Protein AF-A0A0N5A4I6-F1 (afdb_monomer_lite)

Secondary structure (DSSP, 8-state):
------THHHHHHHHHHHHHHHHHHHHHHHHHHHHHHHHHHHHHHHHHH----HHHHHHHHHHHHHHHHHHHHHHHHH-HHHHHHHHHHTT------SSSSS--

Organism: Parastrongyloides trichosuri (NCBI:txid131310)

Radius of gyration: 23.15 Å; chains: 1; bounding box: 65×24×69 Å

InterPro domains:
  IPR019421 7TM GPCR, serpentine receptor class d (Srd) [PF10317] (2-87)

pLDDT: mean 71.63, std 14.39, range [34.72, 85.88]

Sequence (104 aa):
MIKRLNSSSVEKSSKKENKTVLINLIIQTIQPFIGQWPSVLYYFYLDKNGNNIPIVWKIFDGLVALSLILNILFTIIFIKDVRDVFLRKLGINAVTNISHSNTK

Structure (mmCIF, N/CA/C/O backbone):
data_A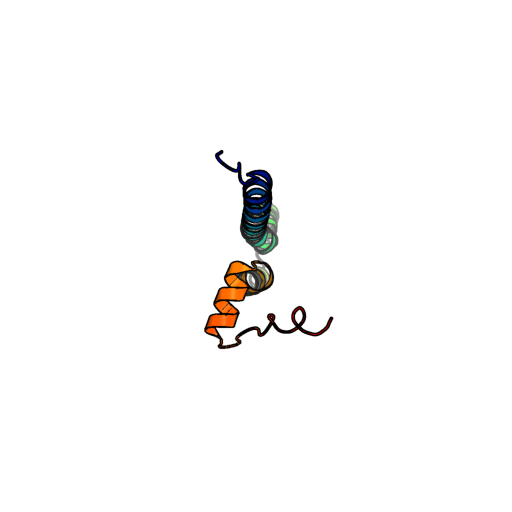F-A0A0N5A4I6-F1
#
_entry.id   AF-A0A0N5A4I6-F1
#
loop_
_atom_site.group_PDB
_atom_site.id
_atom_site.type_symbol
_atom_site.label_atom_id
_atom_site.label_alt_id
_atom_site.label_comp_id
_atom_site.label_asym_id
_atom_site.label_entity_id
_atom_site.label_seq_id
_atom_site.pdbx_PDB_ins_code
_atom_site.Cartn_x
_atom_site.Cartn_y
_atom_site.Cartn_z
_atom_site.occupancy
_atom_site.B_iso_or_equiv
_atom_site.auth_seq_id
_atom_site.auth_comp_id
_atom_site.auth_asym_id
_atom_site.auth_atom_id
_atom_site.pdbx_PDB_model_num
ATOM 1 N N . MET A 1 1 ? -50.008 -0.479 30.388 1.00 38.22 1 MET A N 1
ATOM 2 C CA . MET A 1 1 ? -49.280 0.763 30.040 1.00 38.22 1 MET A CA 1
ATOM 3 C C . MET A 1 1 ? -47.900 0.381 29.512 1.00 38.22 1 MET A C 1
ATOM 5 O O . MET A 1 1 ? -46.984 0.165 30.292 1.00 38.22 1 MET A O 1
ATOM 9 N N . ILE A 1 2 ? -47.774 0.175 28.198 1.00 43.78 2 ILE A N 1
ATOM 10 C CA . ILE A 1 2 ? -46.506 -0.236 27.577 1.00 43.78 2 ILE A CA 1
ATOM 11 C C . ILE A 1 2 ? -45.681 1.029 27.349 1.00 43.78 2 ILE A C 1
ATOM 13 O O . ILE A 1 2 ? -46.022 1.874 26.522 1.00 43.78 2 ILE A O 1
ATOM 17 N N . LYS A 1 3 ? -44.621 1.182 28.142 1.00 50.31 3 LYS A N 1
ATOM 18 C CA . LYS A 1 3 ? -43.669 2.289 28.056 1.00 50.31 3 LYS A CA 1
ATOM 19 C C . LYS A 1 3 ? -42.900 2.130 26.738 1.00 50.31 3 LYS A C 1
ATOM 21 O O . LYS A 1 3 ? -42.057 1.246 26.622 1.00 50.31 3 LYS A O 1
ATOM 26 N N . ARG A 1 4 ? -43.236 2.933 25.721 1.00 52.84 4 ARG A N 1
ATOM 27 C CA . ARG A 1 4 ? -42.502 2.969 24.447 1.00 52.84 4 ARG A CA 1
ATOM 28 C C . ARG A 1 4 ? -41.080 3.455 24.731 1.00 52.84 4 ARG A C 1
ATOM 30 O O . ARG A 1 4 ? -40.871 4.628 25.026 1.00 52.84 4 ARG A O 1
ATOM 37 N N . LEU A 1 5 ? -40.119 2.535 24.700 1.00 53.97 5 LEU A N 1
ATOM 38 C CA . LEU A 1 5 ? -38.700 2.867 24.705 1.00 53.97 5 LEU A CA 1
ATOM 39 C C . LEU A 1 5 ? -38.387 3.583 23.389 1.00 53.97 5 LEU A C 1
ATOM 41 O O . LEU A 1 5 ? -38.688 3.070 22.314 1.00 53.97 5 LEU A O 1
ATOM 45 N N . ASN A 1 6 ? -37.841 4.794 23.502 1.00 52.28 6 ASN A N 1
ATOM 46 C CA . ASN A 1 6 ? -37.410 5.635 22.390 1.00 52.28 6 ASN A CA 1
ATOM 47 C C . ASN A 1 6 ? -36.519 4.839 21.419 1.00 52.28 6 ASN A C 1
ATOM 49 O O . ASN A 1 6 ? -35.336 4.636 21.679 1.00 52.28 6 ASN A O 1
ATOM 53 N N . SER A 1 7 ? -37.080 4.438 20.279 1.00 50.31 7 SER A N 1
ATOM 54 C CA . SER A 1 7 ? -36.388 3.782 19.159 1.00 50.31 7 SER A CA 1
ATOM 55 C C . SER A 1 7 ? -35.428 4.712 18.404 1.00 50.31 7 SER A C 1
ATOM 57 O O . SER A 1 7 ? -34.653 4.268 17.561 1.00 50.31 7 SER A O 1
ATOM 59 N N . SER A 1 8 ? -35.428 6.007 18.726 1.00 51.50 8 SER A N 1
ATOM 60 C CA . SER A 1 8 ? -34.637 7.028 18.035 1.00 51.50 8 SER A CA 1
ATOM 61 C C . SER A 1 8 ? -33.131 6.972 18.323 1.00 51.50 8 SER A C 1
ATOM 63 O O . SER A 1 8 ? -32.345 7.529 17.553 1.00 51.50 8 SER A O 1
ATOM 65 N N . SER A 1 9 ? -32.697 6.311 19.403 1.00 48.31 9 SER A N 1
ATOM 66 C CA . SER A 1 9 ? -31.272 6.147 19.731 1.00 48.31 9 SER A CA 1
ATOM 67 C C . SER A 1 9 ? -30.618 4.977 18.985 1.00 48.31 9 SER A C 1
ATOM 69 O O . SER A 1 9 ? -29.462 5.096 18.580 1.00 48.31 9 SER A O 1
ATOM 71 N N . VAL A 1 10 ? -31.366 3.895 18.734 1.00 51.62 10 VAL A N 1
ATOM 72 C CA . VAL A 1 10 ? -30.888 2.682 18.040 1.00 51.62 10 VAL A CA 1
ATOM 73 C C . VAL A 1 10 ? -30.688 2.934 16.539 1.00 51.62 10 VAL A C 1
ATOM 75 O O . VAL A 1 10 ? -29.690 2.521 15.948 1.00 51.62 10 VAL A O 1
ATOM 78 N N . GLU A 1 11 ? -31.585 3.696 15.909 1.00 51.25 11 GLU A N 1
ATOM 79 C CA . GLU A 1 11 ? -31.437 4.074 14.495 1.00 51.25 11 GLU A CA 1
ATOM 80 C C . GLU A 1 11 ? -30.292 5.067 14.261 1.00 51.25 11 GLU A C 1
ATOM 82 O O . GLU A 1 11 ? -29.624 5.024 13.228 1.00 51.25 11 GLU A O 1
ATOM 87 N N . LYS A 1 12 ? -30.028 5.969 15.215 1.00 51.78 12 LYS A N 1
ATOM 88 C CA . LYS A 1 12 ? -28.928 6.938 15.099 1.00 51.78 12 LYS A CA 1
ATOM 89 C C . LYS A 1 12 ? -27.551 6.294 15.274 1.00 51.78 12 LYS A C 1
ATOM 91 O O . LYS A 1 12 ? -26.619 6.748 14.607 1.00 51.78 12 LYS A O 1
ATOM 96 N N . SER A 1 13 ? -27.401 5.275 16.129 1.00 55.50 13 SER A N 1
ATOM 97 C CA . SER A 1 13 ? -26.111 4.586 16.301 1.00 55.50 13 SER A CA 1
ATOM 98 C C . SER A 1 13 ? -25.777 3.702 15.097 1.00 55.50 13 SER A C 1
ATOM 100 O O . SER A 1 13 ? -24.681 3.833 14.555 1.00 55.50 13 SER A O 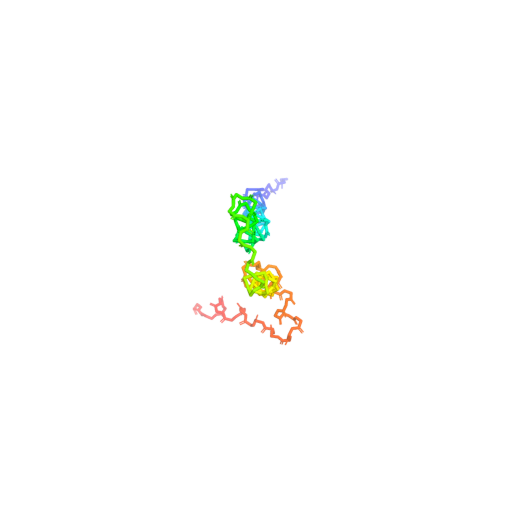1
ATOM 102 N N . SER A 1 14 ? -26.744 2.924 14.592 1.00 59.59 14 SER A N 1
ATOM 103 C CA . SER A 1 14 ? -26.554 2.062 13.411 1.00 59.59 14 SER A CA 1
ATOM 104 C C . SER A 1 14 ? -26.222 2.858 12.145 1.00 59.59 14 SER A C 1
ATOM 106 O O . SER A 1 14 ? -25.350 2.472 11.368 1.00 59.59 14 SER A O 1
ATOM 108 N N . LYS A 1 15 ? -26.824 4.043 11.954 1.00 62.50 15 LYS A N 1
ATOM 109 C CA . LYS A 1 15 ? -26.465 4.946 10.843 1.00 62.50 15 LYS A CA 1
ATOM 110 C C . LYS A 1 15 ? -25.027 5.456 10.925 1.00 62.50 15 LYS A C 1
ATOM 112 O O . LYS A 1 15 ? -24.417 5.715 9.889 1.00 62.50 15 LYS A O 1
ATOM 117 N N . LYS A 1 16 ? -24.504 5.672 12.134 1.00 68.00 16 LYS A N 1
ATOM 118 C CA . LYS A 1 16 ? -23.151 6.205 12.351 1.00 68.00 16 LYS A CA 1
ATOM 119 C C . LYS A 1 16 ? -22.099 5.118 12.131 1.00 68.00 16 LYS A C 1
ATOM 121 O O . LYS A 1 16 ? -21.103 5.379 11.467 1.00 68.00 16 LYS A O 1
ATOM 126 N N . GLU A 1 17 ? -22.379 3.909 12.605 1.00 68.94 17 GLU A N 1
ATOM 127 C CA . GLU A 1 17 ? -21.565 2.709 12.394 1.00 68.94 17 GLU A CA 1
ATOM 128 C C . GLU A 1 17 ? -21.487 2.333 10.907 1.00 68.94 17 GLU A C 1
ATOM 130 O O . GLU A 1 17 ? -20.394 2.254 10.348 1.00 68.94 17 GLU A O 1
ATOM 135 N N . ASN A 1 18 ? -22.629 2.282 10.212 1.00 74.62 18 ASN A N 1
ATOM 136 C CA . ASN A 1 18 ? -22.675 2.007 8.770 1.00 74.62 18 ASN A CA 1
ATOM 137 C C . ASN A 1 18 ? -21.891 3.035 7.938 1.00 74.62 18 ASN A C 1
ATOM 139 O O . ASN A 1 18 ? -21.233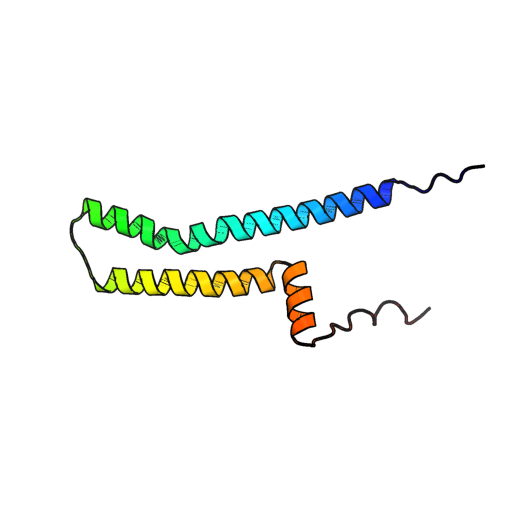 2.676 6.963 1.00 74.62 18 ASN A O 1
ATOM 143 N N . LYS A 1 19 ? -21.916 4.320 8.323 1.00 76.56 19 LYS A N 1
ATOM 144 C CA . LYS A 1 19 ? -21.106 5.356 7.658 1.00 76.56 19 LYS A CA 1
ATOM 145 C C . LYS A 1 19 ? -19.608 5.135 7.860 1.00 76.56 19 LYS A C 1
ATOM 147 O O . LYS A 1 19 ? -18.841 5.353 6.929 1.00 76.56 19 LYS A O 1
ATOM 152 N N . THR A 1 20 ? -19.185 4.711 9.049 1.00 77.00 20 THR A N 1
ATOM 153 C CA . THR A 1 20 ? -17.776 4.404 9.326 1.00 77.00 20 THR A CA 1
ATOM 154 C C . THR A 1 20 ? -17.297 3.191 8.530 1.00 77.00 20 THR A C 1
ATOM 156 O O . THR A 1 20 ? -16.226 3.258 7.931 1.00 77.00 20 THR A O 1
ATOM 159 N N . VAL A 1 21 ? -18.104 2.131 8.439 1.00 79.25 21 VAL A N 1
ATOM 160 C CA . VAL A 1 21 ? -17.797 0.950 7.612 1.00 79.25 21 VAL A CA 1
ATOM 161 C C . VAL A 1 21 ? -17.676 1.325 6.131 1.00 79.25 21 VAL A C 1
ATOM 163 O O . VAL A 1 21 ? -16.712 0.933 5.476 1.00 79.25 21 VAL A O 1
ATOM 166 N N . LEU A 1 22 ? -18.595 2.150 5.616 1.00 80.94 22 LEU A N 1
ATOM 167 C CA . LEU A 1 22 ? -18.546 2.635 4.234 1.00 80.94 22 LEU A CA 1
ATOM 168 C C . LEU A 1 22 ? -17.255 3.420 3.944 1.00 80.94 22 LEU A C 1
ATOM 170 O O . LEU A 1 22 ? -16.609 3.185 2.929 1.00 80.94 22 LEU A O 1
ATOM 174 N N . ILE A 1 23 ? -16.860 4.333 4.836 1.00 81.31 23 ILE A N 1
ATOM 175 C CA . ILE A 1 23 ? -15.631 5.127 4.674 1.00 81.31 23 ILE A CA 1
ATOM 176 C C . ILE A 1 23 ? -14.397 4.219 4.667 1.00 81.31 23 ILE A C 1
ATOM 178 O O . ILE A 1 23 ? -13.520 4.394 3.826 1.00 81.31 23 ILE A O 1
ATOM 182 N N . ASN A 1 24 ? -14.348 3.222 5.552 1.00 78.69 24 ASN A N 1
ATOM 183 C CA . ASN A 1 24 ? -13.246 2.262 5.594 1.00 78.69 24 ASN A CA 1
ATOM 184 C C . ASN A 1 24 ? -13.140 1.450 4.299 1.00 78.69 24 ASN A C 1
ATOM 186 O O . ASN A 1 24 ? -12.045 1.306 3.762 1.00 78.69 24 ASN A O 1
ATOM 190 N N . LEU A 1 25 ? -14.270 0.981 3.763 1.00 80.81 25 LEU A N 1
ATOM 191 C CA . LEU A 1 25 ? -14.315 0.279 2.478 1.00 80.81 25 LEU A CA 1
ATOM 192 C C . LEU A 1 25 ? -13.854 1.170 1.320 1.00 80.81 25 LEU A C 1
ATOM 194 O O . LEU A 1 25 ? -13.099 0.722 0.459 1.00 80.81 25 LEU A O 1
ATOM 198 N N . ILE A 1 26 ? -14.264 2.440 1.311 1.00 84.38 26 ILE A N 1
ATOM 199 C CA . ILE A 1 26 ? -13.840 3.409 0.293 1.00 84.38 26 ILE A CA 1
ATOM 200 C C . ILE A 1 26 ? -12.325 3.629 0.364 1.00 84.38 26 ILE A C 1
ATOM 202 O O . ILE A 1 26 ? -11.657 3.579 -0.666 1.00 84.38 26 ILE A O 1
ATOM 206 N N . ILE A 1 27 ? -11.769 3.819 1.565 1.00 81.00 27 ILE A N 1
ATOM 207 C CA . ILE A 1 27 ? -10.325 4.005 1.763 1.00 81.00 27 ILE A CA 1
ATOM 208 C C . ILE A 1 27 ? -9.556 2.763 1.298 1.00 81.00 27 ILE A C 1
ATOM 210 O O . ILE A 1 27 ? -8.635 2.895 0.494 1.00 81.00 27 ILE A O 1
ATOM 214 N N . GLN A 1 28 ? -9.977 1.562 1.713 1.00 78.38 28 GLN A N 1
ATOM 215 C CA . GLN A 1 28 ? -9.364 0.300 1.276 1.00 78.38 28 GLN A CA 1
ATOM 216 C C . GLN A 1 28 ? -9.420 0.107 -0.240 1.00 78.38 28 GLN A C 1
ATOM 218 O O . GLN A 1 28 ? -8.497 -0.463 -0.816 1.00 78.38 28 GLN A O 1
ATOM 223 N N . THR A 1 29 ? -10.491 0.577 -0.881 1.00 82.50 29 THR A N 1
ATOM 224 C CA . THR A 1 29 ? -10.665 0.452 -2.329 1.00 82.50 29 THR A CA 1
ATOM 225 C C . THR A 1 29 ? -9.790 1.447 -3.080 1.00 82.50 29 THR A C 1
ATOM 227 O O . THR A 1 29 ? -9.143 1.059 -4.040 1.00 82.50 29 THR A O 1
ATOM 230 N N . ILE A 1 30 ? -9.727 2.712 -2.651 1.00 83.88 30 ILE A N 1
ATOM 231 C CA . ILE A 1 30 ? -8.978 3.778 -3.344 1.00 83.88 30 ILE A CA 1
ATOM 232 C C . ILE A 1 30 ? -7.462 3.606 -3.191 1.00 83.88 30 ILE A C 1
ATOM 234 O O . ILE A 1 30 ? -6.695 3.914 -4.104 1.00 83.88 30 ILE A O 1
ATOM 238 N N . GLN A 1 31 ? -7.014 3.113 -2.044 1.00 78.00 31 GLN A N 1
ATOM 239 C CA . GLN A 1 31 ? -5.600 3.030 -1.710 1.00 78.00 31 GLN A CA 1
ATOM 240 C C . GLN A 1 31 ? -4.728 2.219 -2.701 1.00 78.00 31 GLN A C 1
ATOM 242 O O . GLN A 1 31 ? -3.680 2.736 -3.104 1.00 78.00 31 GLN A O 1
ATOM 247 N N . PRO A 1 32 ? -5.113 1.008 -3.160 1.00 77.44 32 PRO A N 1
ATOM 248 C CA . PRO A 1 32 ? -4.346 0.278 -4.171 1.00 77.44 32 PRO A CA 1
ATOM 249 C C . PRO A 1 32 ? -4.308 0.992 -5.530 1.00 77.44 32 PRO A C 1
ATOM 251 O O . PRO A 1 32 ? -3.300 0.887 -6.228 1.00 77.44 32 PRO A O 1
ATOM 254 N N . PHE A 1 33 ? -5.338 1.772 -5.892 1.00 79.81 33 PHE A N 1
ATOM 255 C CA . PHE A 1 33 ? -5.315 2.552 -7.136 1.00 79.81 33 PHE A CA 1
ATOM 256 C C . PHE A 1 33 ? -4.228 3.623 -7.110 1.00 79.81 33 PHE A C 1
ATOM 258 O O . PHE A 1 33 ? -3.495 3.759 -8.084 1.00 79.81 33 PHE A O 1
ATOM 265 N N . ILE A 1 34 ? -4.071 4.337 -5.990 1.00 79.94 34 ILE A N 1
ATOM 266 C CA . ILE A 1 34 ? -3.024 5.359 -5.839 1.00 79.94 34 ILE A CA 1
ATOM 267 C C . ILE A 1 34 ? -1.631 4.718 -5.909 1.00 79.94 34 ILE A C 1
ATOM 269 O O . ILE A 1 34 ? -0.735 5.257 -6.553 1.00 79.94 34 ILE A O 1
ATOM 273 N N . GLY A 1 35 ? -1.453 3.557 -5.272 1.00 75.81 35 GLY A N 1
ATOM 274 C CA . GLY A 1 35 ? -0.169 2.857 -5.234 1.00 75.81 35 GLY A CA 1
ATOM 275 C C . GLY A 1 35 ? 0.272 2.265 -6.573 1.00 75.81 35 GLY A C 1
ATOM 276 O O . GLY A 1 35 ? 1.465 2.250 -6.864 1.00 75.81 35 GLY A O 1
ATOM 277 N N . GLN A 1 36 ? -0.669 1.804 -7.401 1.00 81.06 36 GLN A N 1
ATOM 278 C CA . GLN A 1 36 ? -0.357 1.204 -8.704 1.00 81.06 36 GLN A CA 1
ATOM 279 C C . GLN A 1 36 ? -0.379 2.188 -9.875 1.00 81.06 36 GLN A C 1
ATOM 281 O O . GLN A 1 36 ? 0.155 1.884 -10.944 1.00 81.06 36 GLN A O 1
ATOM 286 N N . TRP A 1 37 ? -0.961 3.373 -9.695 1.00 83.38 37 TRP A N 1
ATOM 287 C CA . TRP A 1 37 ? -1.072 4.368 -10.760 1.00 83.38 37 TRP A CA 1
ATOM 288 C C . TRP A 1 37 ? 0.257 4.747 -11.429 1.00 83.38 37 TRP A C 1
ATOM 290 O O . TRP A 1 37 ? 0.289 4.822 -12.659 1.00 83.38 37 TRP A O 1
ATOM 300 N N . PRO A 1 38 ? 1.361 4.933 -10.679 1.00 82.25 38 PRO A N 1
ATOM 301 C CA . PRO A 1 38 ? 2.663 5.230 -11.265 1.00 82.25 38 PRO A CA 1
ATOM 302 C C . PRO A 1 38 ? 3.132 4.158 -12.263 1.00 82.25 38 PRO A C 1
ATOM 304 O O . PRO A 1 38 ? 3.619 4.497 -13.342 1.00 82.25 38 PRO A O 1
ATOM 307 N N . SER A 1 39 ? 2.912 2.878 -11.948 1.00 82.81 39 SER A N 1
ATOM 308 C CA . SER A 1 39 ? 3.279 1.753 -12.817 1.00 82.81 39 SER A CA 1
ATOM 309 C C . SER A 1 39 ? 2.442 1.731 -14.099 1.00 82.81 39 SER A C 1
ATOM 311 O O . SER A 1 39 ? 2.972 1.506 -15.186 1.00 82.81 39 SER A O 1
ATOM 313 N N . VAL A 1 40 ? 1.141 2.023 -13.992 1.00 83.56 40 VAL A N 1
ATOM 314 C CA . VAL A 1 40 ? 0.224 2.090 -15.143 1.00 83.56 40 VAL A CA 1
ATOM 315 C C . VAL A 1 40 ? 0.585 3.251 -16.074 1.00 83.56 40 VAL A C 1
ATOM 317 O O . VAL A 1 40 ? 0.651 3.074 -17.288 1.00 83.56 40 VAL A O 1
ATOM 320 N N . LEU A 1 41 ? 0.868 4.436 -15.525 1.00 84.00 41 LEU A N 1
ATOM 321 C CA . LEU A 1 41 ? 1.297 5.592 -16.319 1.00 84.00 41 LEU A CA 1
ATOM 322 C C . LEU A 1 41 ? 2.620 5.325 -17.043 1.00 84.00 41 LEU A C 1
ATOM 324 O O . LEU A 1 41 ? 2.778 5.703 -18.204 1.00 84.00 41 LEU A O 1
ATOM 328 N N . TYR A 1 42 ? 3.556 4.641 -16.383 1.00 81.25 42 TYR A N 1
ATOM 329 C CA . TYR A 1 42 ? 4.828 4.287 -16.999 1.00 81.25 42 TYR A CA 1
ATOM 330 C C . TYR A 1 42 ? 4.691 3.243 -18.110 1.00 81.25 42 TYR A C 1
ATOM 332 O O . TYR A 1 42 ? 5.365 3.351 -19.132 1.00 81.25 42 TYR A O 1
ATOM 340 N N . TYR A 1 43 ? 3.779 2.280 -17.961 1.00 81.94 43 TYR A N 1
ATOM 341 C CA . TYR A 1 43 ? 3.453 1.342 -19.033 1.00 81.94 43 TYR A CA 1
ATOM 342 C C . TYR A 1 43 ? 3.000 2.074 -20.309 1.00 81.94 43 TYR A C 1
ATOM 344 O O . TYR A 1 43 ? 3.538 1.824 -21.386 1.00 81.94 43 TYR A O 1
ATOM 352 N N . PHE A 1 44 ? 2.096 3.054 -20.190 1.00 82.44 44 PHE A N 1
ATOM 353 C CA . PHE A 1 44 ? 1.668 3.862 -21.340 1.00 82.44 44 PHE A CA 1
ATOM 354 C C . PHE A 1 44 ? 2.785 4.747 -21.913 1.00 82.44 44 PHE A C 1
ATOM 356 O O . PHE A 1 44 ? 2.812 5.010 -23.114 1.00 82.44 44 PHE A O 1
ATOM 363 N N . TYR A 1 45 ? 3.717 5.214 -21.078 1.00 82.88 45 TYR A N 1
ATOM 364 C CA . TYR A 1 45 ? 4.900 5.942 -21.545 1.00 82.88 45 TYR A CA 1
ATOM 365 C C . TYR A 1 45 ? 5.828 5.048 -22.381 1.00 82.88 45 TYR A C 1
ATOM 367 O O . TYR A 1 45 ? 6.314 5.476 -23.430 1.00 82.88 45 TYR A O 1
ATOM 375 N N . LEU A 1 46 ? 6.060 3.811 -21.934 1.00 81.75 46 LEU A N 1
ATOM 376 C CA . LEU A 1 46 ? 6.877 2.831 -22.650 1.00 81.75 46 LEU A CA 1
ATOM 377 C C . LEU A 1 46 ? 6.288 2.469 -24.006 1.00 81.75 46 LEU A C 1
ATOM 379 O O . LEU A 1 46 ? 7.021 2.454 -24.991 1.00 81.75 46 LEU A O 1
ATOM 383 N N . ASP A 1 47 ? 4.979 2.230 -24.049 1.00 79.75 47 ASP A N 1
ATOM 384 C CA . ASP A 1 47 ? 4.256 1.910 -25.279 1.00 79.75 47 ASP A CA 1
ATOM 385 C C . ASP A 1 47 ? 4.422 3.012 -26.341 1.00 79.75 47 ASP A C 1
ATOM 387 O O . ASP A 1 47 ? 4.648 2.730 -27.515 1.00 79.75 47 ASP A O 1
ATOM 391 N N . 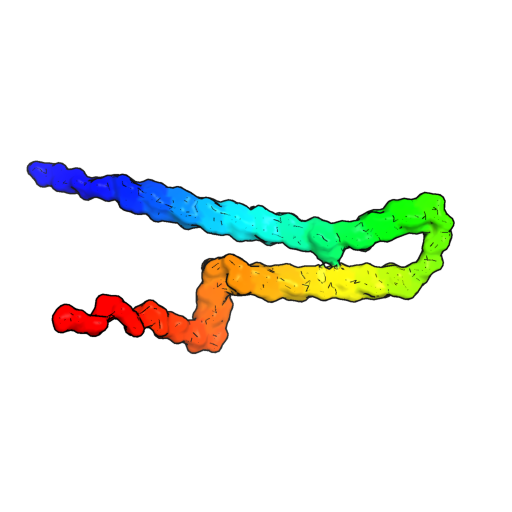LYS A 1 48 ? 4.416 4.286 -25.921 1.00 78.75 48 LYS A N 1
ATOM 392 C CA . LYS A 1 48 ? 4.566 5.422 -26.843 1.00 78.75 48 LYS A CA 1
ATOM 393 C C . LYS A 1 48 ? 6.001 5.733 -27.268 1.00 78.75 48 LYS A C 1
ATOM 395 O O . LYS A 1 48 ? 6.191 6.200 -28.386 1.00 78.75 48 LYS A O 1
ATOM 400 N N . ASN A 1 49 ? 6.990 5.540 -26.394 1.00 80.44 49 ASN A N 1
ATOM 401 C CA . ASN A 1 49 ? 8.362 6.010 -26.635 1.00 80.44 49 ASN A CA 1
ATOM 402 C C . ASN A 1 49 ? 9.377 4.895 -26.919 1.00 80.44 49 ASN A C 1
ATOM 404 O O . ASN A 1 49 ? 10.498 5.204 -27.315 1.00 80.44 49 ASN A O 1
ATOM 408 N N . GLY A 1 50 ? 9.047 3.622 -26.680 1.00 73.50 50 GLY A N 1
ATOM 409 C CA . GLY A 1 50 ? 9.915 2.468 -26.963 1.00 73.50 50 GLY A CA 1
ATOM 410 C C . GLY A 1 50 ? 11.193 2.363 -26.113 1.00 73.50 50 GLY A C 1
ATOM 411 O O . GLY A 1 50 ? 11.874 1.340 -26.146 1.00 73.50 50 GLY A O 1
ATOM 412 N N . ASN A 1 51 ? 11.520 3.384 -25.317 1.00 73.38 51 ASN A N 1
ATOM 413 C CA . ASN A 1 51 ? 12.703 3.411 -24.461 1.00 73.38 51 ASN A CA 1
ATOM 414 C C . ASN A 1 51 ? 12.474 2.618 -23.175 1.00 73.38 51 ASN A C 1
ATOM 416 O O . ASN A 1 51 ? 12.083 3.165 -22.141 1.00 73.38 51 ASN A O 1
ATOM 420 N N . ASN A 1 52 ? 12.753 1.317 -23.241 1.00 72.94 52 ASN A N 1
ATOM 421 C CA . ASN A 1 52 ? 12.716 0.447 -22.077 1.00 72.94 52 ASN A CA 1
ATOM 422 C C . ASN A 1 52 ? 13.929 0.684 -21.177 1.00 72.94 52 ASN A C 1
ATOM 424 O O . ASN A 1 52 ? 15.050 0.318 -21.524 1.00 72.94 52 ASN A O 1
ATOM 428 N N . ILE A 1 53 ? 13.691 1.283 -20.010 1.00 78.44 53 ILE A N 1
ATOM 429 C CA . ILE A 1 53 ? 14.706 1.471 -18.980 1.00 78.44 53 ILE A CA 1
ATOM 430 C C . ILE A 1 53 ? 14.478 0.402 -17.894 1.00 78.44 53 ILE A C 1
ATOM 432 O O . ILE A 1 53 ? 13.579 0.551 -17.062 1.00 78.44 53 ILE A O 1
ATOM 436 N N . PRO A 1 54 ? 15.308 -0.657 -17.822 1.00 75.94 54 PRO A N 1
ATOM 437 C CA . PRO A 1 54 ? 15.074 -1.786 -16.918 1.00 75.94 54 PRO A CA 1
ATOM 438 C C . PRO A 1 54 ? 15.121 -1.413 -15.430 1.00 75.94 54 PRO A C 1
ATOM 440 O O . PRO A 1 54 ? 14.478 -2.063 -14.607 1.00 75.94 54 PRO A O 1
ATOM 443 N N . ILE A 1 55 ? 15.875 -0.366 -15.062 1.00 80.44 55 ILE A N 1
ATOM 444 C CA . ILE A 1 55 ? 15.955 0.086 -13.664 1.00 80.44 55 ILE A CA 1
ATOM 445 C C . ILE A 1 55 ? 14.612 0.631 -13.171 1.00 80.44 55 ILE A C 1
ATOM 447 O O . ILE A 1 55 ? 14.265 0.451 -12.008 1.00 80.44 55 ILE A O 1
ATOM 451 N N . VAL A 1 56 ? 13.834 1.251 -14.059 1.00 79.25 56 VAL A N 1
ATOM 452 C CA . VAL A 1 56 ? 12.556 1.866 -13.704 1.00 79.25 56 VAL A CA 1
ATOM 453 C C . VAL A 1 56 ? 11.518 0.792 -13.377 1.00 79.25 56 VAL A C 1
ATOM 455 O O . VAL A 1 56 ? 10.803 0.924 -12.390 1.00 79.25 56 VAL A O 1
ATOM 458 N N . TRP A 1 57 ? 11.510 -0.323 -14.112 1.00 77.38 57 TRP A N 1
ATOM 459 C CA . TRP A 1 57 ? 10.681 -1.488 -13.784 1.00 77.38 57 TRP A CA 1
ATOM 460 C C . TRP A 1 57 ? 10.988 -2.066 -12.401 1.00 77.38 57 TRP A C 1
ATOM 462 O O . TRP A 1 57 ? 10.068 -2.327 -11.634 1.00 77.38 57 TRP A O 1
ATOM 472 N N . LYS A 1 58 ? 12.271 -2.183 -12.033 1.00 81.56 58 LYS A N 1
ATOM 473 C CA . LYS A 1 58 ? 12.659 -2.643 -10.688 1.00 81.56 58 LYS A CA 1
ATOM 474 C C . LYS A 1 58 ? 12.210 -1.684 -9.586 1.00 81.56 58 LYS A C 1
ATOM 476 O O . LYS A 1 58 ? 11.818 -2.124 -8.508 1.00 81.56 58 LYS A O 1
ATOM 481 N N . ILE A 1 59 ? 12.268 -0.378 -9.850 1.00 84.06 59 ILE A N 1
ATOM 482 C CA . ILE A 1 59 ? 11.758 0.640 -8.925 1.00 84.06 59 ILE A CA 1
ATOM 483 C C . ILE A 1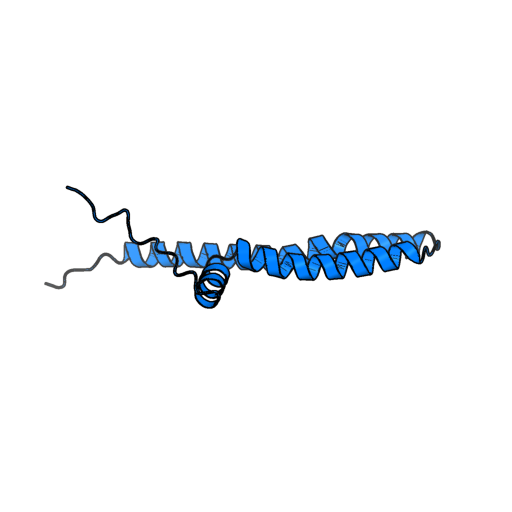 59 ? 10.238 0.510 -8.786 1.00 84.06 59 ILE A C 1
ATOM 485 O O . ILE A 1 59 ? 9.738 0.593 -7.668 1.00 84.06 59 ILE A O 1
ATOM 489 N N . PHE A 1 60 ? 9.510 0.248 -9.875 1.00 83.44 60 PHE A N 1
ATOM 490 C CA . PHE A 1 60 ? 8.067 0.013 -9.817 1.00 83.44 60 PHE A CA 1
ATOM 491 C C . PHE A 1 60 ? 7.695 -1.258 -9.066 1.00 83.44 60 PHE A C 1
ATOM 493 O O . PHE A 1 60 ? 6.793 -1.201 -8.237 1.00 83.44 60 PHE A O 1
ATOM 500 N N . ASP A 1 61 ? 8.407 -2.364 -9.272 1.00 82.12 61 ASP A N 1
ATOM 501 C CA . ASP A 1 61 ? 8.192 -3.582 -8.485 1.00 82.12 61 ASP A CA 1
ATOM 502 C C . ASP A 1 61 ? 8.399 -3.317 -6.988 1.00 82.12 61 ASP A C 1
ATOM 504 O O . ASP A 1 61 ? 7.571 -3.698 -6.155 1.00 82.12 61 ASP A O 1
ATOM 508 N N . GLY A 1 62 ? 9.459 -2.581 -6.639 1.00 85.88 62 GLY A N 1
ATOM 509 C CA . GLY A 1 62 ? 9.698 -2.133 -5.268 1.00 85.88 62 GLY A CA 1
ATOM 510 C C . GLY A 1 62 ? 8.582 -1.229 -4.735 1.00 85.88 62 GLY A C 1
ATOM 511 O O . GLY A 1 62 ? 8.141 -1.398 -3.599 1.00 85.88 62 GLY A O 1
ATOM 512 N N . LEU A 1 63 ? 8.082 -0.303 -5.556 1.00 84.75 63 LEU A N 1
ATOM 513 C CA . LEU A 1 63 ? 6.999 0.614 -5.200 1.00 84.75 63 LEU A CA 1
ATOM 514 C C . LEU A 1 63 ? 5.672 -0.124 -4.979 1.00 84.75 63 LEU A C 1
ATOM 516 O O . LEU A 1 63 ? 4.945 0.191 -4.039 1.00 84.75 63 LEU A O 1
ATOM 520 N N . VAL A 1 64 ? 5.372 -1.134 -5.796 1.00 84.19 64 VAL A N 1
ATOM 521 C CA . VAL A 1 64 ? 4.187 -1.989 -5.645 1.00 84.19 64 VAL A CA 1
ATOM 522 C C . VAL A 1 64 ? 4.292 -2.817 -4.364 1.00 84.19 64 VAL A C 1
ATOM 524 O O . VAL A 1 64 ? 3.338 -2.863 -3.585 1.00 84.19 64 VAL A O 1
ATOM 527 N N . ALA A 1 65 ? 5.455 -3.410 -4.086 1.00 85.62 65 ALA A N 1
ATOM 528 C CA . ALA A 1 65 ? 5.686 -4.135 -2.838 1.00 85.62 65 ALA A CA 1
ATOM 529 C C . ALA A 1 65 ? 5.546 -3.218 -1.608 1.00 85.62 65 ALA A C 1
ATOM 531 O O . ALA A 1 65 ? 4.866 -3.567 -0.639 1.00 85.62 65 ALA A O 1
ATOM 532 N N . LEU A 1 66 ? 6.120 -2.012 -1.664 1.00 85.44 66 LEU A N 1
ATOM 533 C CA . LEU A 1 66 ? 5.979 -0.997 -0.620 1.00 85.44 66 LEU A CA 1
ATOM 534 C C . LEU A 1 66 ? 4.512 -0.584 -0.440 1.00 85.44 66 LEU A C 1
ATOM 536 O O . LEU A 1 66 ? 4.038 -0.467 0.688 1.00 85.44 66 LEU A O 1
ATOM 540 N N . SER A 1 67 ? 3.778 -0.402 -1.540 1.00 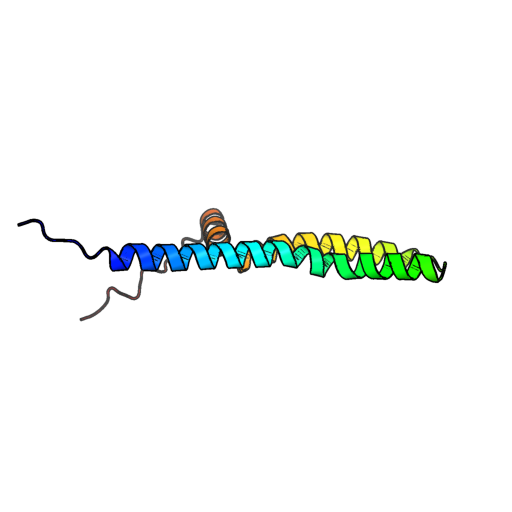83.94 67 SER A N 1
ATOM 541 C CA . SER A 1 67 ? 2.354 -0.069 -1.523 1.00 83.94 67 SER A CA 1
ATOM 542 C C . SER A 1 67 ? 1.537 -1.128 -0.784 1.00 83.94 67 SER A C 1
ATOM 544 O O . SER A 1 67 ? 0.705 -0.764 0.043 1.00 83.94 67 SER A O 1
ATOM 546 N N . LEU A 1 68 ? 1.809 -2.419 -1.004 1.00 83.00 68 LEU A N 1
ATOM 547 C CA . LEU A 1 68 ? 1.136 -3.512 -0.296 1.00 83.00 68 LEU A CA 1
ATOM 548 C C . LEU A 1 68 ? 1.407 -3.471 1.214 1.00 83.00 68 LEU A C 1
ATOM 550 O O . LEU A 1 68 ? 0.473 -3.583 2.010 1.00 83.00 68 LEU A O 1
ATOM 554 N N . ILE A 1 69 ? 2.663 -3.252 1.614 1.00 85.62 69 ILE A N 1
ATOM 555 C CA . ILE A 1 69 ? 3.051 -3.143 3.029 1.00 85.62 69 ILE A CA 1
ATOM 556 C C . ILE A 1 69 ? 2.367 -1.938 3.684 1.00 85.62 69 ILE A C 1
ATOM 558 O O . ILE A 1 69 ? 1.764 -2.062 4.752 1.00 85.62 69 ILE A O 1
ATOM 562 N N . LEU A 1 70 ? 2.407 -0.777 3.026 1.00 83.44 70 LEU A N 1
ATOM 563 C CA . LEU A 1 70 ? 1.728 0.424 3.501 1.00 83.44 70 LEU A CA 1
ATOM 564 C C . LEU A 1 70 ? 0.213 0.213 3.571 1.00 83.44 70 LEU A C 1
ATOM 566 O O . LEU A 1 70 ? -0.417 0.728 4.488 1.00 83.44 70 LEU A O 1
ATOM 570 N N . ASN A 1 71 ? -0.379 -0.579 2.674 1.00 82.31 71 ASN A N 1
ATOM 571 C CA . ASN A 1 71 ? -1.805 -0.905 2.713 1.00 82.31 71 ASN A CA 1
ATOM 572 C C . ASN A 1 71 ? -2.213 -1.627 3.993 1.00 82.31 71 ASN A C 1
ATOM 574 O O . ASN A 1 71 ? -3.203 -1.261 4.629 1.00 82.31 71 ASN A O 1
ATOM 578 N N . ILE A 1 72 ? -1.399 -2.582 4.432 1.00 82.62 72 ILE A N 1
ATOM 579 C CA . ILE A 1 72 ? -1.616 -3.278 5.701 1.00 82.62 72 ILE A CA 1
ATOM 580 C C . ILE A 1 72 ? -1.478 -2.299 6.875 1.00 82.62 72 ILE A C 1
ATOM 582 O O . ILE A 1 72 ? -2.350 -2.254 7.743 1.00 82.62 72 ILE A O 1
ATOM 586 N N . LEU A 1 73 ? -0.428 -1.471 6.885 1.00 83.31 73 LEU A N 1
ATOM 587 C CA . LEU A 1 73 ? -0.193 -0.500 7.960 1.00 83.31 73 LEU A CA 1
ATOM 588 C C . LEU A 1 73 ? -1.311 0.546 8.058 1.00 83.31 73 LEU A C 1
ATOM 590 O O . LEU A 1 73 ? -1.846 0.785 9.141 1.00 83.31 73 LEU A O 1
ATOM 594 N N . PHE A 1 74 ? -1.714 1.136 6.934 1.00 80.62 74 PHE A N 1
ATOM 595 C CA . PHE A 1 74 ? -2.804 2.106 6.886 1.00 80.62 74 PHE A CA 1
ATOM 596 C C . PHE A 1 74 ? -4.140 1.485 7.285 1.00 80.62 74 PHE A C 1
ATOM 598 O O . PHE A 1 74 ? -4.878 2.102 8.048 1.00 80.62 74 PHE A O 1
ATOM 605 N N . THR A 1 75 ? -4.422 0.250 6.868 1.00 80.31 75 THR A N 1
ATOM 606 C CA . THR A 1 75 ? -5.619 -0.487 7.299 1.00 80.31 75 THR A CA 1
ATOM 607 C C . THR A 1 75 ? -5.668 -0.621 8.823 1.00 80.31 75 THR A C 1
ATOM 609 O O . THR A 1 75 ? -6.694 -0.320 9.429 1.00 80.31 75 THR A O 1
ATOM 612 N N . ILE A 1 76 ? -4.557 -1.007 9.460 1.00 81.44 76 ILE A N 1
ATOM 613 C CA . ILE A 1 76 ? -4.473 -1.137 10.925 1.00 81.44 76 ILE A CA 1
ATOM 614 C C . ILE A 1 76 ? -4.652 0.219 11.623 1.00 81.44 76 ILE A C 1
ATOM 616 O O . ILE A 1 76 ? -5.233 0.279 12.702 1.00 81.44 76 ILE A O 1
ATOM 620 N N . ILE A 1 77 ? -4.174 1.318 11.034 1.00 79.12 77 ILE A N 1
ATOM 621 C CA . ILE A 1 77 ? -4.253 2.654 11.646 1.00 79.12 77 ILE A CA 1
ATOM 622 C C . ILE A 1 77 ? -5.648 3.277 11.488 1.00 79.12 77 ILE A C 1
ATOM 624 O O . ILE A 1 77 ? -6.191 3.828 12.452 1.00 79.12 77 ILE A O 1
ATOM 628 N N . PHE A 1 78 ? -6.223 3.212 10.285 1.00 73.50 78 PHE A N 1
ATOM 629 C CA . PHE A 1 78 ? -7.449 3.928 9.925 1.00 73.50 78 PHE A CA 1
ATOM 630 C C . PHE A 1 78 ? -8.725 3.182 10.320 1.00 73.50 78 PHE A C 1
ATOM 632 O O . PHE A 1 78 ? -9.710 3.814 10.712 1.00 73.50 78 PHE A O 1
ATOM 639 N N . ILE A 1 79 ? -8.722 1.850 10.265 1.00 76.94 79 ILE A N 1
ATOM 640 C CA . ILE A 1 79 ? -9.919 1.055 10.541 1.00 76.94 79 ILE A CA 1
ATOM 641 C C . ILE A 1 79 ? -9.975 0.753 12.028 1.00 76.94 79 ILE A C 1
ATOM 643 O O . ILE A 1 79 ? -9.258 -0.112 12.524 1.00 76.94 79 ILE A O 1
ATOM 647 N N . LYS A 1 80 ? -10.858 1.462 12.740 1.00 72.38 80 LYS A N 1
ATOM 648 C CA . LYS A 1 80 ? -11.029 1.307 14.192 1.00 72.38 80 LYS A CA 1
ATOM 649 C C . LYS A 1 80 ? -11.205 -0.149 14.621 1.00 72.38 80 LYS A C 1
ATOM 651 O O . LYS A 1 80 ? -10.547 -0.542 15.573 1.00 72.38 80 LYS A O 1
ATOM 656 N N . ASP A 1 81 ? -12.007 -0.934 13.905 1.00 70.62 81 ASP A N 1
ATOM 657 C CA . ASP A 1 81 ? -12.281 -2.330 14.275 1.00 70.62 81 ASP A CA 1
ATOM 658 C C . ASP A 1 81 ? -11.040 -3.219 14.119 1.00 70.62 81 ASP A C 1
ATOM 660 O O . ASP A 1 81 ? -10.701 -3.991 15.013 1.00 70.62 81 ASP A O 1
ATOM 664 N N . VAL A 1 82 ? -10.301 -3.061 13.015 1.00 74.31 82 VAL A N 1
ATOM 665 C CA . VAL A 1 82 ? -9.047 -3.795 12.776 1.00 74.31 82 VAL A CA 1
ATOM 666 C C . VAL A 1 82 ? -7.988 -3.374 13.787 1.00 74.31 82 VAL A C 1
ATOM 668 O O . VAL A 1 82 ? -7.290 -4.229 14.327 1.00 74.31 82 VAL A O 1
ATOM 671 N N . ARG A 1 83 ? -7.893 -2.076 14.088 1.00 81.00 83 ARG A N 1
ATOM 672 C CA . ARG A 1 83 ? -6.989 -1.537 15.104 1.00 81.00 83 ARG A CA 1
ATOM 673 C C . ARG A 1 83 ? -7.265 -2.135 16.475 1.00 81.00 83 ARG A C 1
ATOM 675 O O . ARG A 1 83 ? -6.329 -2.537 17.154 1.00 81.00 83 ARG A O 1
ATOM 682 N N . ASP A 1 84 ? -8.530 -2.184 16.879 1.00 78.94 84 ASP A N 1
ATOM 683 C CA . ASP A 1 84 ? -8.935 -2.677 18.195 1.00 78.94 84 ASP A CA 1
ATOM 684 C C . ASP A 1 84 ? -8.639 -4.176 18.333 1.00 78.94 84 ASP A C 1
ATOM 686 O O . ASP A 1 84 ? -8.026 -4.610 19.308 1.00 78.94 84 ASP A O 1
ATOM 690 N N . VAL A 1 85 ? -8.946 -4.960 17.292 1.00 80.75 85 VAL A N 1
ATOM 691 C CA . VAL A 1 85 ? -8.584 -6.383 17.214 1.00 80.75 85 VAL A CA 1
ATOM 692 C C . VAL A 1 85 ? -7.064 -6.575 17.243 1.00 80.75 85 VAL A C 1
ATOM 694 O O . VAL A 1 85 ? -6.569 -7.458 17.944 1.00 80.75 85 VAL A O 1
ATOM 697 N N . PHE A 1 86 ? -6.308 -5.749 16.517 1.00 80.12 86 PHE A N 1
ATOM 698 C CA . PHE A 1 86 ? -4.849 -5.830 16.452 1.00 80.12 86 PHE A CA 1
ATOM 699 C C . PHE A 1 86 ? -4.183 -5.462 17.786 1.00 80.12 86 PHE A C 1
ATOM 701 O O . PHE A 1 86 ? -3.322 -6.201 18.260 1.00 80.12 86 PHE A O 1
ATOM 708 N N . LEU A 1 87 ? -4.617 -4.379 18.437 1.00 79.94 87 LEU A N 1
ATOM 709 C CA . LEU A 1 87 ? -4.131 -3.957 19.757 1.00 79.94 87 LEU A CA 1
ATOM 710 C C . LEU A 1 87 ? -4.467 -4.987 20.840 1.00 79.94 87 LEU A C 1
ATOM 712 O O . LEU A 1 87 ? -3.605 -5.329 21.651 1.00 79.94 87 LEU A O 1
ATOM 716 N N . ARG A 1 88 ? -5.679 -5.553 20.800 1.00 79.62 88 ARG A N 1
ATOM 717 C CA . ARG A 1 88 ? -6.086 -6.642 21.694 1.00 79.62 88 ARG A CA 1
ATOM 718 C C . ARG A 1 88 ? -5.242 -7.898 21.477 1.00 79.62 88 ARG A C 1
ATOM 720 O O . ARG A 1 88 ? -4.848 -8.538 22.448 1.00 79.62 88 ARG A O 1
ATOM 727 N N . LYS A 1 89 ? -4.911 -8.235 20.224 1.00 80.06 89 LYS A N 1
ATOM 728 C CA . LYS A 1 89 ? -4.011 -9.353 19.892 1.00 80.06 89 LYS A CA 1
ATOM 729 C C . LYS A 1 89 ? -2.571 -9.106 20.359 1.00 80.06 89 LYS A C 1
ATOM 731 O O . LYS A 1 89 ? -1.897 -10.053 20.746 1.00 80.06 89 LYS A O 1
ATOM 736 N N . LEU A 1 90 ? -2.120 -7.853 20.363 1.00 79.50 90 LEU A N 1
ATOM 737 C CA . LEU A 1 90 ? -0.829 -7.440 20.925 1.00 79.50 90 LEU A CA 1
ATOM 738 C C . LEU A 1 90 ? -0.817 -7.376 22.463 1.00 79.50 90 LEU A C 1
ATOM 740 O O . LEU A 1 90 ? 0.208 -7.033 23.044 1.00 79.50 90 LEU A O 1
ATOM 744 N N . GLY A 1 91 ? -1.926 -7.699 23.138 1.00 67.31 91 GLY A N 1
ATOM 745 C CA . GLY A 1 91 ? -2.017 -7.662 24.601 1.00 67.31 91 GLY A CA 1
ATOM 746 C C . GLY A 1 91 ? -2.071 -6.248 25.185 1.00 67.31 91 GLY A C 1
ATOM 747 O O . GLY A 1 91 ? -2.044 -6.085 26.404 1.00 67.31 91 GLY A O 1
ATOM 748 N N . ILE A 1 92 ? -2.190 -5.220 24.337 1.00 67.56 92 ILE A N 1
ATOM 749 C CA . ILE A 1 92 ? -2.414 -3.842 24.764 1.00 67.56 92 ILE A CA 1
ATOM 750 C C . ILE A 1 92 ? -3.909 -3.723 25.049 1.00 67.56 92 ILE A C 1
ATOM 752 O O . ILE A 1 92 ? -4.703 -3.310 24.204 1.00 67.56 92 ILE A O 1
ATOM 756 N N . ASN A 1 93 ? -4.308 -4.125 26.255 1.00 56.59 93 ASN A N 1
ATOM 757 C CA . ASN A 1 93 ? -5.608 -3.756 26.794 1.00 56.59 93 ASN A CA 1
ATOM 758 C C . ASN A 1 93 ? -5.610 -2.231 26.914 1.00 56.59 93 ASN A C 1
ATOM 760 O O . ASN A 1 93 ? -5.054 -1.682 27.863 1.00 56.59 93 ASN A O 1
ATOM 764 N N . ALA A 1 94 ? -6.180 -1.538 25.930 1.00 54.28 94 ALA A N 1
ATOM 765 C CA . ALA A 1 94 ? -6.433 -0.115 26.037 1.00 54.28 94 ALA A CA 1
ATOM 766 C C . ALA A 1 94 ? -7.387 0.091 27.223 1.00 54.28 94 ALA A C 1
ATOM 768 O O . ALA A 1 94 ? -8.600 -0.068 27.113 1.00 54.28 94 ALA A O 1
ATOM 769 N N . VAL A 1 95 ? -6.817 0.399 28.388 1.00 50.00 95 VAL A N 1
ATOM 770 C CA . VAL A 1 95 ? -7.526 0.902 29.562 1.00 50.00 95 VAL A CA 1
ATOM 771 C C . VAL A 1 95 ? -8.018 2.303 29.199 1.00 50.00 95 VAL A C 1
ATOM 773 O O . VAL A 1 95 ? -7.428 3.309 29.565 1.00 50.00 95 VAL A O 1
ATOM 776 N N . THR A 1 96 ? -9.087 2.386 28.413 1.00 48.66 96 THR A N 1
ATOM 777 C CA . THR A 1 96 ? -9.795 3.643 28.122 1.00 48.66 96 THR A CA 1
ATOM 778 C C . THR A 1 96 ? -11.074 3.781 28.946 1.00 48.66 96 THR A C 1
ATOM 780 O O . THR A 1 96 ? -11.895 4.649 28.672 1.00 48.66 96 THR A O 1
ATOM 783 N N . ASN A 1 97 ? -11.215 2.997 30.021 1.00 47.00 97 ASN A N 1
ATOM 784 C CA . ASN A 1 97 ? -12.341 3.071 30.958 1.00 47.00 97 ASN A CA 1
ATOM 785 C C . ASN A 1 97 ? -11.994 3.729 32.308 1.00 47.00 97 ASN A C 1
ATOM 787 O O . ASN A 1 97 ? -12.633 3.431 33.311 1.00 47.00 97 ASN A O 1
ATOM 791 N N . ILE A 1 98 ? -11.014 4.640 32.365 1.00 48.91 98 ILE A N 1
ATOM 792 C CA . ILE A 1 98 ? -10.738 5.428 33.582 1.00 48.91 98 ILE A CA 1
ATOM 793 C C . ILE A 1 98 ? -10.668 6.923 33.246 1.00 48.91 98 ILE A C 1
ATOM 795 O O . ILE A 1 98 ? -9.609 7.539 33.261 1.00 48.91 98 ILE A O 1
ATOM 799 N N . SER A 1 99 ? -11.807 7.529 32.908 1.00 41.34 99 SER A N 1
ATOM 800 C CA . SER A 1 99 ? -11.980 8.983 33.104 1.00 41.34 99 SER A CA 1
ATOM 801 C C . SER A 1 99 ? -13.435 9.459 33.179 1.00 41.34 99 SER A C 1
ATOM 803 O O . SER A 1 99 ? -13.700 10.649 33.079 1.00 41.34 99 SER A O 1
ATOM 805 N N . HIS A 1 100 ? -14.401 8.555 33.386 1.00 43.12 100 HIS A N 1
ATOM 806 C CA . HIS A 1 100 ? -15.803 8.946 33.599 1.00 43.12 100 HIS A CA 1
ATOM 807 C C . HIS A 1 100 ? -16.388 8.498 34.946 1.00 43.12 100 HIS A C 1
ATOM 809 O O . HIS A 1 100 ? -17.594 8.611 35.142 1.00 43.12 100 HIS A O 1
ATOM 815 N N . SER A 1 101 ? -15.563 8.038 35.897 1.00 40.84 101 SER A N 1
ATOM 816 C CA . SER A 1 101 ? -16.052 7.569 37.205 1.00 40.84 101 SER A CA 1
ATOM 817 C C . SER A 1 101 ? -15.369 8.182 38.432 1.00 40.84 101 SER A C 1
ATOM 819 O O . SER A 1 101 ? -15.378 7.551 39.478 1.00 40.84 101 SER A O 1
ATOM 821 N N . ASN A 1 102 ? -14.792 9.378 38.343 1.00 40.09 102 ASN A N 1
ATOM 822 C CA . ASN A 1 102 ? -14.392 10.180 39.507 1.00 40.09 102 ASN A CA 1
ATOM 823 C C . ASN A 1 102 ? -14.513 11.645 39.063 1.00 40.09 102 ASN A C 1
ATOM 825 O O . ASN A 1 102 ? -13.920 12.005 38.055 1.00 40.09 102 ASN A O 1
ATOM 829 N N . THR A 1 103 ? -15.299 12.533 39.656 1.00 39.69 103 THR A N 1
ATOM 830 C CA . THR A 1 103 ? -15.930 12.556 40.977 1.00 39.69 103 THR A CA 1
ATOM 831 C C . THR A 1 103 ? -17.022 13.627 40.903 1.00 39.69 103 THR A C 1
ATOM 833 O O . THR A 1 103 ? -16.785 14.713 40.369 1.00 39.69 103 THR A O 1
ATOM 836 N N . LYS A 1 104 ? -18.220 13.275 41.379 1.00 34.72 104 LYS A N 1
ATOM 837 C CA . LYS A 1 104 ? -19.198 14.226 41.921 1.00 34.72 104 LYS A CA 1
ATOM 838 C C . LYS A 1 104 ? -18.675 14.807 43.229 1.00 34.72 104 LYS A C 1
ATOM 840 O O . LYS A 1 104 ? -17.873 14.096 43.875 1.00 34.72 104 LYS A O 1
#

Foldseek 3Di:
DDDPDPPPVVVVVVVVVVVLVVVLVVCLVVQLCVQLVVVVVVVVVCVVPVDDDPVVVVVSVVSNVVSVVVSVVCSLVRRPVNVVVVCVVVVNPPPPPPDPPDDD